Protein AF-A0A9R1AS09-F1 (afdb_monomer_lite)

Organism: Triticum turgidum subsp. durum (NCBI:txid4567)

Secondary structure (DSSP, 8-state):
-HHHHHHHHHHHHHHHHHSTTGGGS-HHHHHHHHHHHHHHHHHHHHHHHHHHT-S---STTS-----------------HHHHHHHHHSSSHHHHHHHHHHH-HHHHHHHHHHTT-----HHHHHHHHHHHHTTS-PPPPPP-----

pLDDT: mean 72.61, std 22.26, range [31.36, 96.31]

Sequence (147 aa):
MQLRRERIAERMRALQELVPNTNKTDRAVMLDEILDYVKFLRLQVKVLSMSRLGGAGAVAQLVSDIPLSVKGEASDGGSKQQIWEKWSTDGTEKQVAKLMDEDIGAAMQFLQSKALCMMPVSLAMAIYDTQHSQDGQPVKPEPNNTA

InterPro domains:
  IPR011598 Myc-type, basic helix-loop-helix (bHLH) domain [PF00010] (3-42)
  IPR011598 Myc-type, basic helix-loop-helix (bHLH) domain [PS50888] (1-41)
  IPR011598 Myc-type, basic helix-loop-helix (bHLH) domain [SM00353] (2-47)
  IPR036638 Helix-loop-helix DNA-binding domain superfamily [G3DSA:4.10.280.10] (2-56)
  IPR036638 Helix-loop-helix DNA-binding domain superfamily [SSF47459] (3-51)
  IPR045239 Transcription factor bHLH95-like, basic helix-loop-helix domain [cd11393] (4-49)
  IPR045843 Transcription factor IND-like [PTHR16223] (3-126)

Foldseek 3Di:
DVVVVVVVVVVLVVLCVVAPPLPPDDPVVSVVSSVVVVVVVVVVVVVVVVVVVPDDDDDPPDDDDDDDDDDDDDDDDDDPPVVVVVVVPPCLVVVLVVCVVVPPVVSQVSCVVVVHDDDDPVVVVVVVVVVVPPDDDDDDDDDDDDD

Structure (mmCIF, N/CA/C/O backbone):
data_AF-A0A9R1AS09-F1
#
_entry.id   AF-A0A9R1AS09-F1
#
loop_
_atom_site.group_PDB
_atom_site.id
_atom_site.type_symbol
_atom_site.label_atom_id
_atom_site.label_alt_id
_atom_site.label_comp_id
_atom_site.label_asym_id
_atom_site.label_entity_id
_atom_site.label_seq_id
_atom_site.pdbx_PDB_ins_code
_atom_site.Cartn_x
_atom_site.Cartn_y
_atom_site.Cartn_z
_atom_site.occupancy
_atom_site.B_iso_or_equiv
_atom_site.auth_seq_id
_atom_site.auth_comp_id
_atom_site.auth_asym_id
_atom_site.auth_atom_id
_atom_site.pdbx_PDB_model_num
ATOM 1 N N . MET A 1 1 ? -11.118 -8.957 36.217 1.00 76.81 1 MET A N 1
ATOM 2 C CA . MET A 1 1 ? -11.763 -9.196 34.898 1.00 76.81 1 MET A CA 1
ATOM 3 C C . MET A 1 1 ? -12.273 -7.900 34.251 1.00 76.81 1 MET A C 1
ATOM 5 O O . MET A 1 1 ? -12.112 -7.764 33.043 1.00 76.81 1 MET A O 1
ATOM 9 N N . GLN A 1 2 ? -12.826 -6.942 35.017 1.00 89.94 2 GLN A N 1
ATOM 10 C CA . GLN A 1 2 ? -13.331 -5.657 34.489 1.00 89.94 2 GLN A CA 1
ATOM 11 C C . GLN A 1 2 ? -12.301 -4.854 33.685 1.00 89.94 2 GLN A C 1
ATOM 13 O O . GLN A 1 2 ? -12.614 -4.447 32.575 1.00 89.94 2 GLN A O 1
ATOM 18 N N . LEU A 1 3 ? -11.053 -4.758 34.153 1.00 93.94 3 LEU A N 1
ATOM 19 C CA . LEU A 1 3 ? -10.011 -3.978 33.468 1.00 93.94 3 LEU A CA 1
ATOM 20 C C . LEU A 1 3 ? -9.762 -4.420 32.010 1.00 93.94 3 LEU A C 1
ATOM 22 O O . LEU A 1 3 ? -9.488 -3.609 31.129 1.00 93.94 3 LEU A O 1
ATOM 26 N N . ARG A 1 4 ? -9.883 -5.726 31.724 1.00 96.31 4 ARG A N 1
ATOM 27 C CA . ARG A 1 4 ? -9.794 -6.241 30.347 1.00 96.31 4 ARG A CA 1
ATOM 28 C C . ARG A 1 4 ? -11.005 -5.827 29.512 1.00 96.31 4 ARG A C 1
ATOM 30 O O . ARG A 1 4 ? -10.834 -5.475 28.352 1.00 96.31 4 ARG A O 1
ATOM 37 N N . ARG A 1 5 ? -12.211 -5.861 30.089 1.00 94.62 5 ARG A N 1
ATOM 38 C CA . ARG A 1 5 ? -13.448 -5.443 29.410 1.00 94.62 5 ARG A CA 1
ATOM 39 C C . ARG A 1 5 ? -13.449 -3.950 29.099 1.00 94.62 5 ARG A C 1
ATOM 41 O O . ARG A 1 5 ? -13.831 -3.590 27.993 1.00 94.62 5 ARG A O 1
ATOM 48 N N . GLU A 1 6 ? -12.987 -3.119 30.026 1.00 95.62 6 GLU A N 1
ATOM 49 C CA . GLU A 1 6 ? -12.871 -1.668 29.835 1.00 95.62 6 GLU A CA 1
ATOM 50 C C . GLU A 1 6 ? -11.920 -1.333 28.687 1.00 95.62 6 GLU A C 1
ATOM 52 O O . GLU A 1 6 ? -12.322 -0.657 27.744 1.00 95.62 6 GLU A O 1
ATOM 57 N N . ARG A 1 7 ? -10.715 -1.920 28.680 1.00 95.56 7 ARG A N 1
ATOM 58 C CA . ARG A 1 7 ? -9.756 -1.748 27.574 1.00 95.56 7 ARG A CA 1
ATOM 59 C C . ARG A 1 7 ? -10.309 -2.189 26.218 1.00 95.56 7 ARG A C 1
ATOM 61 O O . ARG A 1 7 ? -9.970 -1.604 25.195 1.00 95.56 7 ARG A O 1
ATOM 68 N N . ILE A 1 8 ? -11.116 -3.250 26.181 1.00 94.38 8 ILE A N 1
ATOM 69 C CA . ILE A 1 8 ? -11.754 -3.704 24.938 1.00 94.38 8 ILE A CA 1
ATOM 70 C C . ILE A 1 8 ? -12.833 -2.708 24.506 1.00 94.38 8 ILE A C 1
ATOM 72 O O . ILE A 1 8 ? -12.876 -2.339 23.339 1.00 94.38 8 ILE A O 1
ATOM 76 N N . ALA A 1 9 ? -13.680 -2.251 25.428 1.00 92.50 9 ALA A N 1
ATOM 77 C CA . ALA A 1 9 ? -14.748 -1.303 25.125 1.00 92.50 9 ALA A CA 1
ATOM 78 C C . ALA A 1 9 ? -14.207 0.038 24.607 1.00 92.50 9 ALA A C 1
ATOM 80 O O . ALA A 1 9 ? -14.747 0.581 23.646 1.00 92.50 9 ALA A O 1
ATOM 81 N N . GLU A 1 10 ? -13.116 0.530 25.192 1.00 95.50 10 GLU A N 1
ATOM 82 C CA . GLU A 1 10 ? -12.436 1.746 24.745 1.00 95.50 10 GLU A CA 1
ATOM 83 C C . GLU A 1 10 ? -11.928 1.612 23.305 1.00 95.50 10 GLU A C 1
ATOM 85 O O . GLU A 1 10 ? -12.229 2.450 22.457 1.00 95.50 10 GLU A O 1
ATOM 90 N N . ARG A 1 11 ? -11.247 0.503 22.987 1.00 94.31 11 ARG A N 1
ATOM 91 C CA . ARG A 1 11 ? -10.787 0.226 21.617 1.00 94.31 11 ARG A CA 1
ATOM 92 C C . ARG A 1 11 ? -11.939 0.083 20.627 1.00 94.31 11 ARG A C 1
ATOM 94 O O . ARG A 1 11 ? -11.823 0.552 19.503 1.00 94.31 11 ARG A O 1
ATOM 101 N N . MET A 1 12 ? -13.046 -0.533 21.040 1.00 92.81 12 MET A N 1
ATOM 102 C CA . MET A 1 12 ? -14.245 -0.643 20.203 1.00 92.81 12 MET A CA 1
ATOM 103 C C . MET A 1 12 ? -14.852 0.732 19.902 1.00 92.81 12 MET A C 1
ATOM 105 O O . MET A 1 12 ? -15.237 0.975 18.764 1.00 92.81 12 MET A O 1
ATOM 109 N N . ARG A 1 13 ? -14.892 1.646 20.883 1.00 91.06 13 ARG A N 1
ATOM 110 C CA . ARG A 1 13 ? -15.360 3.024 20.663 1.00 91.06 13 ARG A CA 1
ATOM 111 C C . ARG A 1 13 ? -14.427 3.792 19.725 1.00 91.06 13 ARG A C 1
ATOM 113 O O . ARG A 1 13 ? -14.907 4.412 18.786 1.00 91.06 13 ARG A O 1
ATOM 120 N N . ALA A 1 14 ? -13.114 3.693 19.931 1.00 93.25 14 ALA A N 1
ATOM 121 C CA . ALA A 1 14 ? -12.138 4.338 19.053 1.00 93.25 14 ALA A CA 1
ATOM 122 C C . ALA A 1 14 ? -12.277 3.866 17.594 1.00 93.25 14 ALA A C 1
ATOM 124 O O . ALA A 1 14 ? -12.212 4.673 16.673 1.00 93.25 14 ALA A O 1
ATOM 125 N N . LEU A 1 15 ? -12.527 2.571 17.371 1.00 91.69 15 LEU A N 1
ATOM 126 C CA . LEU A 1 15 ? -12.801 2.049 16.030 1.00 91.69 15 LEU A CA 1
ATOM 127 C C . LEU A 1 15 ? -14.079 2.646 15.417 1.00 91.69 15 LEU A C 1
ATOM 129 O O . LEU A 1 15 ? -14.066 2.990 14.239 1.00 91.69 15 LEU A O 1
ATOM 133 N N . GLN A 1 16 ? -15.150 2.809 16.200 1.00 90.56 16 GLN A N 1
ATOM 134 C CA . GLN A 1 16 ? -16.406 3.403 15.719 1.00 90.56 16 GLN A CA 1
ATOM 135 C C . GLN A 1 16 ? -16.276 4.876 15.317 1.00 90.56 16 GLN A C 1
ATOM 137 O O . GLN A 1 16 ? -17.009 5.325 14.443 1.00 90.56 16 GLN A O 1
ATOM 142 N N . GLU A 1 17 ? -15.385 5.634 15.955 1.00 91.38 17 GLU A N 1
ATOM 143 C CA . GLU A 1 17 ? -15.168 7.054 15.637 1.00 91.38 17 GLU A CA 1
ATOM 144 C C . GLU A 1 17 ? -14.357 7.252 14.348 1.00 91.38 17 GLU A C 1
ATOM 146 O O . GLU A 1 17 ? -14.474 8.286 13.692 1.00 91.38 17 GLU A O 1
ATOM 151 N N . LEU A 1 18 ? -13.547 6.262 13.967 1.00 92.44 18 LEU A N 1
ATOM 152 C CA . LEU A 1 18 ? -12.686 6.323 12.784 1.00 92.44 18 LEU A CA 1
ATOM 153 C C . LEU A 1 18 ? -13.385 5.884 11.493 1.00 92.44 18 LEU A C 1
ATOM 155 O O . LEU A 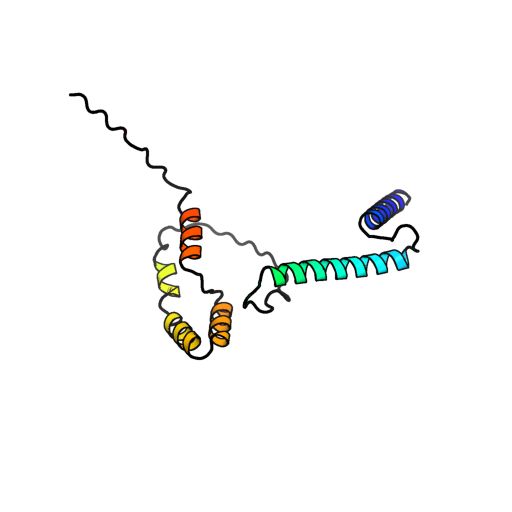1 18 ? -12.881 6.175 10.404 1.00 92.44 18 LEU A O 1
ATOM 159 N N . VAL A 1 19 ? -14.499 5.156 11.598 1.00 89.00 19 VAL A N 1
ATOM 160 C CA . VAL A 1 19 ? -15.173 4.542 10.451 1.00 89.00 19 VAL A CA 1
ATOM 161 C C . VAL A 1 19 ? -16.544 5.184 10.214 1.00 89.00 19 VAL A C 1
ATOM 163 O O . VAL A 1 19 ? -17.317 5.378 11.151 1.00 89.00 19 VAL A O 1
ATOM 166 N N . PRO A 1 20 ? -16.883 5.535 8.961 1.00 88.25 20 PRO A N 1
ATOM 167 C CA . PRO A 1 20 ? -18.205 6.054 8.637 1.00 88.25 20 PRO A CA 1
ATOM 168 C C . PRO A 1 20 ? -19.314 5.042 8.963 1.00 88.25 20 PRO A C 1
ATOM 170 O O . PRO A 1 20 ? -19.183 3.859 8.677 1.00 88.25 20 PRO A O 1
ATOM 173 N N . ASN A 1 21 ? -20.449 5.529 9.471 1.00 82.38 21 ASN A N 1
ATOM 174 C CA . ASN A 1 21 ? -21.709 4.782 9.622 1.00 82.38 21 ASN A CA 1
ATOM 175 C C . ASN A 1 21 ? -21.723 3.575 10.592 1.00 82.38 21 ASN A C 1
ATOM 177 O O . ASN A 1 21 ? -22.743 2.899 10.675 1.00 82.38 21 ASN A O 1
ATOM 181 N N . THR A 1 22 ? -20.692 3.352 11.411 1.00 82.69 22 THR A N 1
ATOM 182 C CA . THR A 1 22 ? -20.608 2.189 12.329 1.00 82.69 22 THR A CA 1
ATOM 183 C C . THR A 1 22 ? -21.327 2.349 13.681 1.00 82.69 22 THR A C 1
ATOM 185 O O . THR A 1 22 ? -21.204 1.508 14.571 1.00 82.69 22 THR A O 1
ATOM 188 N N . ASN A 1 23 ? -22.057 3.448 13.902 1.00 77.38 23 ASN A N 1
ATOM 189 C CA . ASN A 1 23 ? -22.613 3.798 15.221 1.00 77.38 23 ASN A CA 1
ATOM 190 C C . ASN A 1 23 ? -23.877 3.013 15.625 1.00 77.38 23 ASN A C 1
ATOM 192 O O . ASN A 1 23 ? -24.313 3.118 16.772 1.00 77.38 23 ASN A O 1
ATOM 196 N N . LYS A 1 24 ? -24.478 2.250 14.705 1.00 77.81 24 LYS A N 1
ATOM 197 C CA . LYS A 1 24 ? -25.746 1.522 14.912 1.00 77.81 24 LYS A CA 1
ATOM 198 C C . LYS A 1 24 ? -25.662 0.030 14.570 1.00 77.81 24 LYS A C 1
ATOM 200 O O . LYS A 1 24 ? -26.685 -0.649 14.608 1.00 77.81 24 LYS A O 1
ATOM 205 N N . THR A 1 25 ? -24.479 -0.477 14.238 1.00 80.94 25 THR A N 1
ATOM 206 C CA . THR A 1 25 ? -24.282 -1.847 13.752 1.00 80.94 25 THR A CA 1
ATOM 207 C C . THR A 1 25 ? -23.891 -2.814 14.874 1.00 80.94 25 THR A C 1
ATOM 209 O O . THR A 1 25 ? -23.252 -2.428 15.857 1.00 80.94 25 THR A O 1
ATOM 212 N N . ASP A 1 26 ? -24.291 -4.087 14.745 1.00 91.44 26 ASP A N 1
ATOM 213 C CA . ASP A 1 26 ? -23.835 -5.159 15.641 1.00 91.44 26 ASP A CA 1
ATOM 214 C C . ASP A 1 26 ? -22.302 -5.282 15.609 1.00 91.44 26 ASP A C 1
ATOM 216 O O . ASP A 1 26 ? -21.669 -4.972 14.604 1.00 91.44 26 ASP A O 1
ATOM 220 N N . ARG A 1 27 ? -21.688 -5.759 16.699 1.00 88.75 27 ARG A N 1
ATOM 221 C CA . ARG A 1 27 ? -20.222 -5.813 16.822 1.00 88.75 27 ARG A CA 1
ATOM 222 C C . ARG A 1 27 ? -19.547 -6.670 15.756 1.00 88.75 27 ARG A C 1
ATOM 224 O O . ARG A 1 27 ? -18.431 -6.328 15.380 1.00 88.75 27 ARG A O 1
ATOM 231 N N . ALA A 1 28 ? -20.165 -7.765 15.314 1.00 91.56 28 ALA A N 1
ATOM 232 C CA . ALA A 1 28 ? -19.585 -8.591 14.258 1.00 91.56 28 ALA A CA 1
ATOM 233 C C . ALA A 1 28 ? -19.618 -7.839 12.922 1.00 91.56 28 ALA A C 1
ATOM 235 O O . ALA A 1 28 ? -18.579 -7.641 12.300 1.00 91.56 28 ALA A O 1
ATOM 236 N N . VAL A 1 29 ? -20.790 -7.306 12.573 1.00 90.56 29 VAL A N 1
ATOM 237 C CA . VAL A 1 29 ? -20.998 -6.527 11.344 1.00 90.56 29 VAL A CA 1
ATOM 238 C C . VAL A 1 29 ? -20.108 -5.282 11.315 1.00 90.56 29 VAL A C 1
ATOM 240 O O . VAL A 1 29 ? -19.508 -4.977 10.296 1.00 90.56 29 VAL A O 1
ATOM 243 N N . MET A 1 30 ? -19.940 -4.603 12.450 1.00 92.44 30 MET A N 1
ATOM 244 C CA . MET A 1 30 ? -19.059 -3.444 12.587 1.00 92.44 30 MET A CA 1
ATOM 245 C C . MET A 1 30 ? -17.607 -3.778 12.220 1.00 92.44 30 MET A C 1
ATOM 247 O O . MET A 1 30 ? -16.928 -2.975 11.588 1.00 92.44 30 MET A O 1
ATOM 251 N N .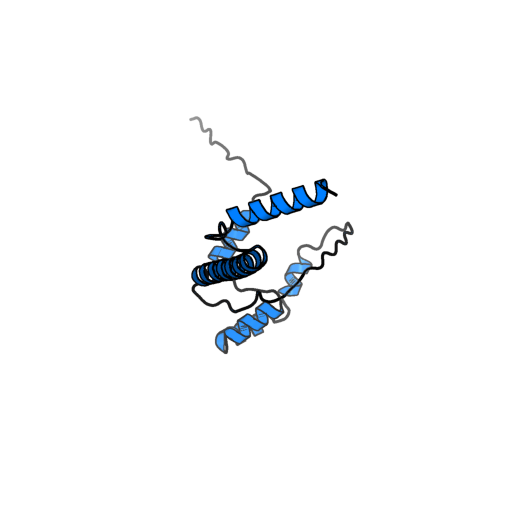 LEU A 1 31 ? -17.109 -4.953 12.620 1.00 94.12 31 LEU A N 1
ATOM 252 C CA . LEU A 1 31 ? -15.749 -5.380 12.285 1.00 94.12 31 LEU A CA 1
ATOM 253 C C . LEU A 1 31 ? -15.608 -5.713 10.794 1.00 94.12 31 LEU A C 1
ATOM 255 O O . LEU A 1 31 ? -14.566 -5.404 10.212 1.00 94.12 31 LEU A O 1
ATOM 259 N N . ASP A 1 32 ? -16.650 -6.267 10.175 1.00 93.31 32 ASP A N 1
ATOM 260 C CA . ASP A 1 32 ? -16.692 -6.490 8.726 1.00 93.31 32 ASP A CA 1
ATOM 261 C C . ASP A 1 32 ? -16.715 -5.155 7.956 1.00 93.31 32 ASP A C 1
ATOM 263 O O . ASP A 1 32 ? -15.926 -4.956 7.030 1.00 93.31 32 ASP A O 1
ATOM 267 N N . GLU A 1 33 ? -17.519 -4.184 8.402 1.00 92.88 33 GLU A N 1
ATOM 268 C CA . GLU A 1 33 ? -17.558 -2.823 7.842 1.00 92.88 33 GLU A CA 1
ATOM 269 C C . GLU A 1 33 ? -16.198 -2.112 7.971 1.00 92.88 33 GLU A C 1
ATOM 271 O O . GLU A 1 33 ? -15.741 -1.451 7.034 1.00 92.88 33 GLU A O 1
ATOM 276 N N . ILE A 1 34 ? -15.501 -2.286 9.101 1.00 93.88 34 ILE A N 1
ATOM 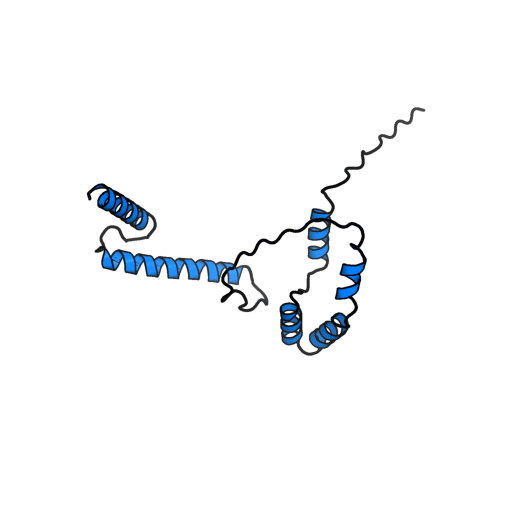277 C CA . ILE A 1 34 ? -14.138 -1.766 9.300 1.00 93.88 34 ILE A CA 1
ATOM 278 C C . ILE A 1 34 ? -13.164 -2.394 8.299 1.00 93.88 34 ILE A C 1
ATOM 280 O O . ILE A 1 34 ? -12.335 -1.684 7.719 1.00 93.88 34 ILE A O 1
ATOM 284 N N . LEU A 1 35 ? -13.241 -3.710 8.083 1.00 94.81 35 LEU A N 1
ATOM 285 C CA . LEU A 1 35 ? -12.387 -4.398 7.117 1.00 94.81 35 LEU A CA 1
ATOM 286 C C . LEU A 1 35 ? -12.583 -3.822 5.709 1.00 94.81 35 LEU A C 1
ATOM 288 O O . LEU A 1 35 ? -11.600 -3.557 5.006 1.00 94.81 35 LEU A O 1
ATOM 292 N N . ASP A 1 36 ? -13.829 -3.594 5.309 1.00 94.50 36 ASP A N 1
ATOM 293 C CA . ASP A 1 36 ? -14.147 -3.026 4.002 1.00 94.50 36 ASP A CA 1
ATOM 294 C C . ASP A 1 36 ? -13.716 -1.561 3.881 1.00 94.50 36 ASP A C 1
ATOM 296 O O . ASP A 1 36 ? -13.146 -1.176 2.854 1.00 94.50 36 ASP A O 1
ATOM 300 N N . TYR A 1 37 ? -13.844 -0.765 4.945 1.00 95.56 37 TYR A N 1
ATOM 301 C CA . TYR A 1 37 ? -13.320 0.600 4.963 1.00 95.56 37 TYR A CA 1
ATOM 302 C C . TYR A 1 37 ? -11.789 0.639 4.833 1.00 95.56 37 TYR A C 1
ATOM 304 O O . TYR A 1 37 ? -11.252 1.442 4.067 1.00 95.56 37 TYR A O 1
ATOM 312 N N . VAL A 1 38 ? -11.058 -0.275 5.484 1.00 96.06 38 VAL A N 1
ATOM 313 C CA . VAL A 1 38 ? -9.595 -0.387 5.322 1.00 96.06 38 VAL A CA 1
ATOM 314 C C . VAL A 1 38 ? -9.220 -0.772 3.888 1.00 96.06 38 VAL A C 1
ATOM 316 O O . VAL A 1 38 ? -8.279 -0.198 3.330 1.00 96.06 38 VAL A O 1
ATOM 319 N N . LYS A 1 39 ? -9.942 -1.709 3.256 1.00 95.31 39 LYS A N 1
ATOM 320 C CA . LYS A 1 39 ? -9.730 -2.046 1.834 1.00 95.31 39 LYS A CA 1
ATOM 321 C C . LYS A 1 39 ? -9.973 -0.830 0.939 1.00 95.31 39 LYS A C 1
ATOM 323 O O . LYS A 1 39 ? -9.168 -0.559 0.048 1.00 95.31 39 LYS A O 1
ATOM 328 N N . PHE A 1 40 ? -11.039 -0.081 1.204 1.00 96.00 40 PHE A N 1
ATOM 329 C CA . PHE A 1 40 ? -11.370 1.140 0.479 1.00 96.00 40 PHE A CA 1
ATOM 330 C C . PHE A 1 40 ? -10.285 2.218 0.626 1.00 96.00 40 PHE A C 1
ATOM 332 O O . PHE A 1 40 ? -9.825 2.761 -0.378 1.00 96.00 40 PHE A O 1
ATOM 339 N N . LEU A 1 41 ? -9.802 2.484 1.844 1.00 95.94 41 LEU A N 1
ATOM 340 C CA . LEU A 1 41 ? -8.704 3.428 2.082 1.00 95.94 41 LEU A CA 1
ATOM 341 C C . LEU A 1 41 ? -7.419 3.007 1.356 1.00 95.94 41 LEU A C 1
ATOM 343 O O . LEU A 1 41 ? -6.771 3.834 0.712 1.00 95.94 41 LEU A O 1
ATOM 347 N N . ARG A 1 42 ? -7.069 1.715 1.395 1.00 92.81 42 ARG A N 1
ATOM 348 C CA . ARG A 1 42 ? -5.921 1.176 0.644 1.00 92.81 42 ARG A CA 1
ATOM 349 C C . ARG A 1 42 ? -6.074 1.405 -0.858 1.00 92.81 42 ARG A C 1
ATOM 351 O O . ARG A 1 42 ? -5.108 1.794 -1.514 1.00 92.81 42 ARG A O 1
ATOM 358 N N . LEU A 1 43 ? -7.274 1.197 -1.400 1.00 93.94 43 LEU A N 1
ATOM 359 C CA . LEU A 1 43 ? -7.558 1.454 -2.810 1.00 93.94 43 LEU A CA 1
ATOM 360 C C . LEU A 1 43 ? -7.408 2.941 -3.153 1.00 93.94 43 LEU A C 1
ATOM 362 O O . LEU A 1 43 ? -6.769 3.257 -4.152 1.00 93.94 43 LEU A O 1
ATOM 366 N N . GLN A 1 44 ? -7.920 3.849 -2.318 1.00 94.56 44 GLN A N 1
ATOM 367 C CA . GLN A 1 44 ? -7.752 5.291 -2.527 1.00 94.56 44 GLN A CA 1
ATOM 368 C C . GLN A 1 44 ? -6.275 5.701 -2.555 1.00 94.56 44 GLN A C 1
ATOM 370 O O . GLN A 1 44 ? -5.850 6.398 -3.475 1.00 94.56 44 GLN A O 1
ATOM 375 N N . VAL A 1 45 ? -5.467 5.226 -1.600 1.00 90.31 45 VAL A N 1
ATOM 376 C CA . VAL A 1 45 ? -4.019 5.496 -1.577 1.00 90.31 45 VAL A CA 1
ATOM 377 C C . VAL A 1 45 ? -3.340 4.942 -2.826 1.00 90.31 45 VAL A C 1
ATOM 379 O O . VAL A 1 45 ? -2.499 5.626 -3.411 1.00 90.31 45 VAL A O 1
ATOM 382 N N . LYS A 1 46 ? -3.727 3.742 -3.275 1.00 88.00 46 LYS A N 1
ATOM 383 C CA . LYS A 1 46 ? -3.209 3.141 -4.508 1.00 88.00 46 LYS A CA 1
ATOM 384 C C . LYS A 1 46 ? -3.541 4.004 -5.722 1.00 88.00 46 LYS A C 1
ATOM 386 O O . LYS A 1 46 ? -2.635 4.331 -6.478 1.00 88.00 46 LYS A O 1
ATOM 391 N N . VAL A 1 47 ? -4.798 4.416 -5.884 1.00 85.50 47 VAL A N 1
ATOM 392 C CA . VAL A 1 47 ? -5.225 5.278 -6.996 1.00 85.50 47 VAL A CA 1
ATOM 393 C C . VAL A 1 47 ? -4.472 6.606 -6.969 1.00 85.50 47 VAL A C 1
ATOM 395 O O . VAL A 1 47 ? -3.867 6.964 -7.970 1.00 85.50 47 VAL A O 1
ATOM 398 N N . LEU A 1 48 ? -4.410 7.295 -5.827 1.00 85.31 48 LEU A N 1
ATOM 399 C CA . LEU A 1 48 ? -3.690 8.570 -5.703 1.00 85.31 48 LEU A CA 1
ATOM 400 C C . LEU A 1 48 ? -2.186 8.430 -5.975 1.00 85.31 48 LEU A C 1
ATOM 402 O O . LEU A 1 48 ? -1.573 9.319 -6.569 1.00 85.31 48 LEU A O 1
ATOM 406 N N . SER A 1 49 ? -1.590 7.311 -5.564 1.00 81.25 49 SER A N 1
ATOM 407 C CA . SER A 1 49 ? -0.184 7.002 -5.844 1.00 81.25 49 SER A CA 1
ATOM 408 C C . SER A 1 49 ? 0.044 6.692 -7.324 1.00 81.25 49 SER A C 1
ATOM 410 O O . SER A 1 49 ? 1.044 7.125 -7.884 1.00 81.25 49 SER A O 1
ATOM 412 N N . MET A 1 50 ? -0.902 6.015 -7.980 1.00 71.81 50 MET A N 1
ATOM 413 C CA . MET A 1 50 ? -0.863 5.748 -9.420 1.00 71.81 50 MET A CA 1
ATOM 414 C C . MET A 1 50 ? -1.126 7.011 -10.254 1.00 71.81 50 MET A C 1
ATOM 416 O O . MET A 1 50 ? -0.504 7.184 -11.293 1.00 71.81 50 MET A O 1
ATOM 420 N N . SER A 1 51 ? -1.992 7.923 -9.799 1.00 61.88 51 SER A N 1
ATOM 421 C CA . SER A 1 51 ? -2.277 9.191 -10.486 1.00 61.88 51 SER A CA 1
ATOM 422 C C . SER A 1 51 ? -1.130 10.199 -10.383 1.00 61.88 51 SER A C 1
ATOM 424 O O . SER A 1 51 ? -0.898 10.938 -11.334 1.00 61.88 51 SER A O 1
ATOM 426 N N . ARG A 1 52 ? -0.378 10.227 -9.269 1.00 56.53 52 ARG A N 1
ATOM 427 C CA . ARG A 1 52 ? 0.890 10.984 -9.195 1.00 56.53 52 ARG A CA 1
ATOM 428 C C . ARG A 1 52 ? 2.007 10.350 -10.023 1.00 56.53 52 ARG A C 1
ATOM 430 O O . ARG A 1 52 ? 2.927 11.053 -10.422 1.00 56.53 52 ARG A O 1
ATOM 437 N N . LEU A 1 53 ? 1.907 9.052 -10.297 1.00 50.66 53 LEU A N 1
ATOM 438 C CA . LEU A 1 53 ? 2.809 8.304 -11.167 1.00 50.66 53 LEU A CA 1
ATOM 439 C C . LEU A 1 53 ? 2.231 8.181 -12.586 1.00 50.66 53 LEU A C 1
ATOM 441 O O . LEU A 1 53 ? 2.219 7.108 -13.192 1.00 50.66 53 LEU A O 1
ATOM 445 N N . GLY A 1 54 ? 1.729 9.299 -13.114 1.00 49.84 54 GLY A N 1
ATOM 446 C CA . GLY A 1 54 ? 1.403 9.431 -14.527 1.00 49.84 54 GLY A CA 1
ATOM 447 C C . GLY A 1 54 ? 2.663 9.276 -15.378 1.00 49.84 54 GLY A C 1
ATOM 448 O O . GLY A 1 54 ? 3.335 10.260 -15.666 1.00 49.84 54 GLY A O 1
ATOM 449 N N . GLY A 1 55 ? 2.956 8.034 -15.770 1.00 51.94 55 GLY A N 1
ATOM 450 C CA . GLY A 1 55 ? 3.944 7.676 -16.788 1.00 51.94 55 GLY A CA 1
ATOM 451 C C . GLY A 1 55 ? 4.974 6.640 -16.328 1.00 51.94 55 GLY A C 1
ATOM 452 O O . GLY A 1 55 ? 5.956 6.991 -15.694 1.00 51.94 55 GLY A O 1
ATOM 453 N N . ALA A 1 56 ? 4.766 5.378 -16.727 1.00 47.81 56 ALA A N 1
ATOM 454 C CA . ALA A 1 56 ? 5.770 4.305 -16.808 1.00 47.81 56 ALA A CA 1
ATOM 455 C C . ALA A 1 56 ? 6.484 3.886 -15.499 1.00 47.81 56 ALA A C 1
ATOM 457 O O . ALA A 1 56 ? 7.639 4.218 -15.261 1.00 47.81 56 ALA A O 1
ATOM 458 N N . GLY A 1 57 ? 5.833 3.060 -14.670 1.00 46.41 57 GLY A N 1
ATOM 459 C CA . GLY A 1 57 ? 6.476 2.535 -13.456 1.00 46.41 57 GLY A CA 1
ATOM 460 C C . GLY A 1 57 ? 5.725 1.410 -12.746 1.00 46.41 57 GLY A C 1
ATOM 461 O O . GLY A 1 57 ? 5.431 1.506 -11.563 1.00 46.41 57 GLY A O 1
ATOM 462 N N . ALA A 1 58 ? 5.355 0.383 -13.505 1.00 43.34 58 ALA A N 1
ATOM 463 C CA . ALA A 1 58 ? 5.123 -1.005 -13.101 1.00 43.34 58 ALA A CA 1
ATOM 464 C C . ALA A 1 58 ? 5.268 -1.385 -11.597 1.00 43.34 58 ALA A C 1
ATOM 466 O O . ALA A 1 58 ? 6.357 -1.350 -11.041 1.00 43.34 58 ALA A O 1
ATOM 467 N N . VAL A 1 59 ? 4.169 -1.865 -10.992 1.00 44.25 59 VAL A N 1
ATOM 468 C CA . VAL A 1 59 ? 4.018 -3.134 -10.222 1.00 44.25 59 VAL A CA 1
ATOM 469 C C . VAL A 1 59 ? 5.074 -3.625 -9.192 1.00 44.25 59 VAL A C 1
ATOM 471 O O . VAL A 1 59 ? 4.891 -4.711 -8.652 1.00 44.25 59 VAL A O 1
ATOM 474 N N . ALA A 1 60 ? 6.103 -2.869 -8.803 1.00 46.75 60 ALA A N 1
ATOM 475 C CA . ALA A 1 60 ? 7.193 -3.386 -7.954 1.00 46.75 60 ALA A CA 1
ATOM 476 C C . ALA A 1 60 ? 6.918 -3.447 -6.431 1.00 46.75 60 ALA A C 1
ATOM 478 O O . ALA A 1 60 ? 7.734 -3.984 -5.692 1.00 46.75 60 ALA A O 1
ATOM 479 N N . GLN A 1 61 ? 5.798 -2.924 -5.919 1.00 43.28 61 GLN A N 1
ATOM 480 C CA . GLN A 1 61 ? 5.524 -2.886 -4.465 1.00 43.28 61 GLN A CA 1
ATOM 481 C C . GLN A 1 61 ? 4.556 -3.968 -3.972 1.00 43.28 61 GLN A C 1
ATOM 483 O O . GLN A 1 61 ? 3.797 -3.772 -3.022 1.00 43.28 61 GLN A O 1
ATOM 488 N N . LEU A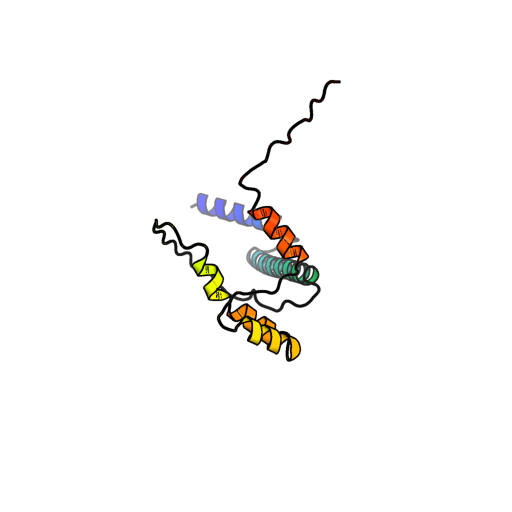 1 62 ? 4.553 -5.124 -4.622 1.00 48.38 62 LEU A N 1
ATOM 489 C CA . LEU A 1 62 ? 3.895 -6.307 -4.090 1.00 48.38 62 LEU A CA 1
ATOM 490 C C . LEU A 1 62 ? 5.007 -7.178 -3.500 1.00 48.38 62 LEU A C 1
ATOM 492 O O . LEU A 1 62 ? 5.789 -7.734 -4.257 1.00 48.38 62 LEU A O 1
ATOM 496 N N . VAL A 1 63 ? 5.053 -7.303 -2.171 1.00 48.09 63 VAL A N 1
ATOM 497 C CA . VAL A 1 63 ? 5.876 -8.285 -1.435 1.00 48.09 63 VAL A CA 1
ATOM 498 C C . VAL A 1 63 ? 7.380 -7.991 -1.404 1.00 48.09 63 VAL A C 1
ATOM 500 O O . VAL A 1 63 ? 8.142 -8.400 -2.270 1.00 48.09 63 VAL A O 1
ATOM 503 N N . SER A 1 64 ? 7.837 -7.372 -0.319 1.00 39.25 64 SER A N 1
ATOM 504 C CA . SER A 1 64 ? 9.093 -7.762 0.334 1.00 39.25 64 SER A CA 1
ATOM 505 C C . SER A 1 64 ? 9.008 -7.343 1.794 1.00 39.25 64 SER A C 1
ATOM 507 O O . SER A 1 64 ? 9.235 -6.191 2.159 1.00 39.25 64 SER A O 1
ATOM 509 N N . ASP A 1 65 ? 8.574 -8.304 2.601 1.00 41.91 65 ASP A N 1
ATOM 510 C CA . ASP A 1 65 ? 8.602 -8.279 4.052 1.00 41.91 65 ASP A CA 1
ATOM 511 C C . ASP A 1 65 ? 10.034 -8.119 4.596 1.00 41.91 65 ASP A C 1
ATOM 513 O O . ASP A 1 65 ? 11.024 -8.545 4.004 1.00 41.91 65 ASP A O 1
ATOM 517 N N . ILE A 1 66 ? 10.103 -7.500 5.769 1.00 47.62 66 ILE A N 1
ATOM 518 C CA . ILE A 1 66 ? 11.277 -7.267 6.618 1.00 47.62 66 ILE A CA 1
ATOM 519 C C . ILE A 1 66 ? 11.985 -8.602 6.958 1.00 47.62 66 ILE A C 1
ATOM 521 O O . ILE A 1 66 ? 11.312 -9.567 7.325 1.00 47.62 66 ILE A O 1
ATOM 525 N N . PRO A 1 67 ? 13.336 -8.650 6.941 1.00 41.44 67 PRO A N 1
ATOM 526 C CA . PRO A 1 67 ? 14.042 -8.669 8.223 1.00 41.44 67 PRO A CA 1
ATOM 527 C C . PRO A 1 67 ? 15.202 -7.670 8.324 1.00 41.44 67 PRO A C 1
ATOM 529 O O . PRO A 1 67 ? 16.139 -7.639 7.531 1.00 41.44 67 PRO A O 1
ATOM 532 N N . LEU A 1 68 ? 15.132 -6.906 9.412 1.00 47.06 68 LEU A N 1
ATOM 533 C CA . LEU A 1 68 ? 16.207 -6.190 10.082 1.00 47.06 68 LEU A CA 1
ATOM 534 C C . LEU A 1 68 ? 17.388 -7.141 10.362 1.00 47.06 68 LEU A C 1
ATOM 536 O O . LEU A 1 68 ? 17.208 -8.146 11.047 1.00 47.06 68 LEU A O 1
ATOM 540 N N . SER A 1 69 ? 18.600 -6.797 9.923 1.00 33.44 69 SER A N 1
ATOM 541 C CA . SER A 1 69 ? 19.828 -7.371 10.486 1.00 33.44 69 SER A CA 1
ATOM 542 C C . SER A 1 69 ? 20.928 -6.318 10.549 1.00 33.44 69 SER A C 1
ATOM 544 O O . SER A 1 69 ? 21.592 -6.008 9.565 1.00 33.44 69 SER A O 1
ATOM 546 N N . VAL A 1 70 ? 21.107 -5.770 11.749 1.00 43.81 70 VAL A N 1
ATOM 547 C CA . VAL A 1 70 ? 22.295 -5.020 12.158 1.00 43.81 70 VAL A CA 1
ATOM 548 C C . VAL A 1 70 ? 23.499 -5.963 12.163 1.00 43.81 70 VAL A C 1
ATOM 550 O O . VAL A 1 70 ? 23.470 -6.997 12.827 1.00 43.81 70 VAL A O 1
ATOM 553 N N . LYS A 1 71 ? 24.587 -5.560 11.507 1.00 31.36 71 LYS A N 1
ATOM 554 C CA . LYS A 1 71 ? 25.944 -5.951 11.898 1.00 31.36 71 LYS A CA 1
ATOM 555 C C . LYS A 1 71 ? 26.894 -4.808 11.559 1.00 31.36 71 LYS A C 1
ATOM 557 O O . LYS A 1 71 ? 27.160 -4.532 10.396 1.00 31.36 71 LYS A O 1
ATOM 562 N N . GLY A 1 72 ? 27.309 -4.093 12.598 1.00 41.59 72 GLY A N 1
ATOM 563 C CA . GLY A 1 72 ? 28.388 -3.125 12.506 1.00 41.59 72 GLY A CA 1
ATOM 564 C C . GLY A 1 72 ? 29.727 -3.827 12.653 1.00 41.59 72 GLY A C 1
ATOM 565 O O . GLY A 1 72 ? 29.849 -4.750 13.451 1.00 41.59 72 GLY A O 1
ATOM 566 N N . GLU A 1 73 ? 30.728 -3.339 11.937 1.00 31.89 73 GLU A N 1
ATOM 567 C CA . GLU A 1 73 ? 32.120 -3.453 12.346 1.00 31.89 73 GLU A CA 1
ATOM 568 C C . GLU A 1 73 ? 32.919 -2.311 11.712 1.00 31.89 73 GLU A C 1
ATOM 570 O O . GLU A 1 73 ? 32.627 -1.838 10.614 1.00 31.89 73 GLU A O 1
ATOM 575 N N . ALA A 1 74 ? 33.828 -1.780 12.520 1.00 41.97 74 ALA A N 1
ATOM 576 C CA . ALA A 1 74 ? 34.515 -0.518 12.343 1.00 41.97 74 ALA A CA 1
ATOM 577 C C . ALA A 1 74 ? 35.755 -0.631 11.444 1.00 41.97 74 ALA A C 1
ATOM 579 O O . ALA A 1 74 ? 36.365 -1.689 11.363 1.00 41.97 74 ALA A O 1
ATOM 580 N N . SER A 1 75 ? 36.176 0.536 10.941 1.00 44.25 75 SER A N 1
ATOM 581 C CA . SER A 1 75 ? 37.554 0.897 10.574 1.00 44.25 75 SER A CA 1
ATOM 582 C C . SER A 1 75 ? 38.184 0.175 9.378 1.00 44.25 75 SER A C 1
ATOM 584 O O . SER A 1 75 ? 38.589 -0.970 9.495 1.00 44.25 75 SER A O 1
ATOM 586 N N . ASP A 1 76 ? 38.404 0.897 8.275 1.00 35.88 76 ASP A N 1
ATOM 587 C CA . ASP A 1 76 ? 39.766 1.253 7.839 1.00 35.88 76 ASP A CA 1
ATOM 588 C C . ASP A 1 76 ? 39.725 2.280 6.690 1.00 35.88 76 ASP A C 1
ATOM 590 O O . ASP A 1 76 ? 38.801 2.306 5.870 1.00 35.88 76 ASP A O 1
ATOM 594 N N . GLY A 1 77 ? 40.690 3.194 6.692 1.00 48.00 77 GLY A N 1
ATOM 595 C CA . GLY A 1 77 ? 40.774 4.329 5.783 1.00 48.00 77 GLY A CA 1
ATOM 596 C C . GLY A 1 77 ? 41.255 3.954 4.379 1.00 48.00 77 GLY A C 1
ATOM 597 O O . GLY A 1 77 ? 42.095 3.086 4.196 1.00 48.00 77 GLY A O 1
ATOM 598 N N . GLY A 1 78 ? 40.766 4.689 3.374 1.00 48.69 78 GLY A N 1
ATOM 599 C CA . GLY A 1 78 ? 41.414 4.766 2.059 1.00 48.69 78 GLY A CA 1
ATOM 600 C C . GLY A 1 78 ? 40.922 3.778 0.998 1.00 48.69 78 GLY A C 1
ATOM 601 O O . GLY A 1 78 ? 41.678 2.929 0.549 1.00 48.69 78 GLY A O 1
ATOM 602 N N . SER A 1 79 ? 39.672 3.900 0.528 1.00 49.59 79 SER A N 1
ATOM 603 C CA . SER A 1 79 ? 39.198 3.196 -0.690 1.00 49.59 79 SER A CA 1
ATOM 604 C C . SER A 1 79 ? 37.967 3.825 -1.367 1.00 49.59 79 SER A C 1
ATOM 606 O O . SER A 1 79 ? 37.258 3.157 -2.118 1.00 49.59 79 SER A O 1
ATOM 608 N N . LYS A 1 80 ? 37.682 5.119 -1.155 1.00 49.12 80 LYS A N 1
ATOM 609 C CA . LYS A 1 80 ? 36.470 5.743 -1.731 1.00 49.12 80 LYS A CA 1
ATOM 610 C C . LYS A 1 80 ? 36.468 5.811 -3.267 1.00 49.12 80 LYS A C 1
ATOM 612 O O . LYS A 1 80 ? 35.396 5.829 -3.856 1.00 49.12 80 LYS A O 1
ATOM 617 N N . GLN A 1 81 ? 37.631 5.769 -3.918 1.00 46.47 81 GLN A N 1
ATOM 618 C CA . GLN A 1 81 ? 37.730 5.864 -5.381 1.00 46.47 81 GLN A CA 1
ATOM 619 C C . GLN A 1 81 ? 37.635 4.495 -6.086 1.00 46.47 81 GLN A C 1
ATOM 621 O O . GLN A 1 81 ? 37.058 4.385 -7.159 1.00 46.47 81 GLN A O 1
ATOM 626 N N . GLN A 1 82 ? 38.101 3.417 -5.446 1.00 46.09 82 GLN A N 1
ATOM 627 C CA . GLN A 1 82 ? 38.155 2.064 -6.032 1.00 46.09 82 GLN A CA 1
ATOM 628 C C . GLN A 1 82 ? 36.775 1.386 -6.152 1.00 46.09 82 GLN A C 1
ATOM 630 O O . GLN A 1 82 ? 36.557 0.535 -7.013 1.00 46.09 82 GLN A O 1
ATOM 635 N N . ILE A 1 83 ? 35.815 1.746 -5.293 1.00 46.97 83 ILE A N 1
ATOM 636 C CA . ILE A 1 83 ? 34.481 1.121 -5.280 1.00 46.97 83 ILE A CA 1
ATOM 637 C C . ILE A 1 83 ? 33.605 1.667 -6.421 1.00 46.97 83 ILE A C 1
ATOM 639 O O . ILE A 1 83 ? 32.861 0.899 -7.034 1.00 46.97 83 ILE A O 1
ATOM 643 N N . TRP A 1 84 ? 33.744 2.956 -6.753 1.00 46.72 84 TRP A N 1
ATOM 644 C CA . TRP A 1 84 ? 32.967 3.622 -7.805 1.00 46.72 84 TRP A CA 1
ATOM 645 C C . TRP A 1 84 ? 33.495 3.353 -9.230 1.00 46.72 84 TRP A C 1
ATOM 647 O O . TRP A 1 84 ? 32.759 3.450 -10.200 1.00 46.72 84 TRP A O 1
ATOM 657 N N . GLU A 1 85 ? 34.741 2.924 -9.392 1.00 49.09 85 GLU A N 1
ATOM 658 C CA . GLU A 1 85 ? 35.251 2.488 -10.705 1.00 49.09 85 GLU A CA 1
ATOM 659 C C . GLU A 1 85 ? 34.777 1.053 -11.033 1.00 49.09 85 GLU A C 1
ATOM 661 O O . GLU A 1 85 ? 34.543 0.692 -12.190 1.00 49.09 85 GLU A O 1
ATOM 666 N N . LYS A 1 86 ? 34.550 0.217 -10.004 1.00 48.25 86 LYS A N 1
ATOM 667 C CA . LYS A 1 86 ? 34.252 -1.216 -10.186 1.00 48.25 86 LYS A CA 1
ATOM 668 C C . LYS A 1 86 ? 32.843 -1.504 -10.719 1.00 48.25 86 LYS A C 1
ATOM 670 O O . LYS A 1 86 ? 32.658 -2.475 -11.442 1.00 48.25 86 LYS A O 1
ATOM 675 N N . TRP A 1 87 ? 31.857 -0.670 -10.391 1.00 49.38 87 TRP A N 1
ATOM 676 C CA . TRP A 1 87 ? 30.489 -0.787 -10.927 1.00 49.38 87 TRP A CA 1
ATOM 677 C C . TRP A 1 87 ? 30.330 -0.121 -12.305 1.00 49.38 87 TRP A C 1
ATOM 679 O O . TRP A 1 87 ? 29.417 -0.475 -13.047 1.00 49.38 87 TRP A O 1
ATOM 689 N N . SER A 1 88 ? 31.244 0.785 -12.674 1.00 56.06 88 SER A N 1
ATOM 690 C CA . SER A 1 88 ? 31.185 1.530 -13.936 1.00 56.06 88 SER A CA 1
ATOM 691 C C . SER A 1 88 ? 31.774 0.768 -15.135 1.00 56.06 88 SER A C 1
ATOM 693 O O . SER A 1 88 ? 31.499 1.128 -16.274 1.00 56.06 88 SER A O 1
ATOM 695 N N . THR A 1 89 ? 32.553 -0.299 -14.910 1.00 54.12 89 THR A N 1
ATOM 696 C CA . THR A 1 89 ? 33.440 -0.873 -15.949 1.00 54.12 89 THR A CA 1
ATOM 697 C C . THR A 1 89 ? 33.063 -2.296 -16.406 1.00 54.12 89 THR A C 1
ATOM 699 O O . THR A 1 89 ? 33.714 -2.867 -17.273 1.00 54.12 89 THR A O 1
ATOM 702 N N . ASP A 1 90 ? 31.966 -2.872 -15.904 1.00 65.88 90 ASP A N 1
ATOM 703 C CA . ASP A 1 90 ? 31.517 -4.249 -16.219 1.00 65.88 90 ASP A CA 1
ATOM 704 C C . ASP A 1 90 ? 30.790 -4.387 -17.584 1.00 65.88 90 ASP A C 1
ATOM 706 O O . ASP A 1 90 ? 30.091 -5.358 -17.846 1.00 65.88 90 ASP A O 1
ATOM 710 N N . GLY A 1 91 ? 30.849 -3.386 -18.471 1.00 77.31 91 GLY A N 1
ATOM 711 C CA . GLY A 1 91 ? 30.104 -3.409 -19.746 1.00 77.31 91 GLY A CA 1
ATOM 712 C C . GLY A 1 91 ? 28.575 -3.293 -19.600 1.00 77.31 91 GLY A C 1
ATOM 713 O O . GLY A 1 91 ? 27.856 -3.302 -20.600 1.00 77.31 91 GLY A O 1
ATOM 714 N N . THR A 1 92 ? 28.085 -3.110 -18.370 1.00 85.69 92 THR A N 1
ATOM 715 C CA . THR A 1 92 ? 26.669 -2.885 -18.040 1.00 85.69 92 THR A CA 1
ATOM 716 C C . THR A 1 92 ? 26.111 -1.672 -18.789 1.00 85.69 92 THR A C 1
ATOM 718 O O . THR A 1 92 ? 25.005 -1.750 -19.308 1.00 85.69 92 THR A O 1
ATOM 721 N N . GLU A 1 93 ? 26.893 -0.598 -18.937 1.00 86.38 93 GLU A N 1
ATOM 722 C CA . GLU A 1 93 ? 26.517 0.580 -19.731 1.00 86.38 93 GLU A CA 1
ATOM 723 C C . GLU A 1 93 ? 26.174 0.213 -21.182 1.00 86.38 93 GLU A C 1
ATOM 725 O O . GLU A 1 93 ? 25.104 0.562 -21.671 1.00 86.38 93 GLU A O 1
ATOM 730 N N . LYS A 1 94 ? 27.038 -0.560 -21.857 1.00 89.00 94 LYS A N 1
ATOM 731 C CA . LYS A 1 94 ? 26.819 -0.978 -23.252 1.00 89.00 94 LYS A CA 1
ATOM 732 C C . LYS A 1 94 ? 25.581 -1.856 -23.393 1.00 89.00 94 LYS A C 1
ATOM 734 O O . LYS A 1 94 ? 24.849 -1.728 -24.369 1.00 89.00 94 LYS A O 1
ATOM 739 N N . GLN A 1 95 ? 25.351 -2.749 -22.431 1.00 90.12 95 GLN A N 1
ATOM 740 C CA . GLN A 1 95 ? 24.177 -3.618 -22.431 1.00 90.12 95 GLN A CA 1
ATOM 741 C C . GLN A 1 95 ? 22.888 -2.826 -22.193 1.00 90.12 95 GLN A C 1
ATOM 743 O O . GLN A 1 95 ? 21.900 -3.068 -22.881 1.00 90.12 95 GLN A O 1
ATOM 748 N N . VAL A 1 96 ? 22.904 -1.857 -21.273 1.00 92.38 96 VAL A N 1
ATOM 749 C CA . VAL A 1 96 ? 21.772 -0.951 -21.041 1.00 92.38 96 VAL A CA 1
ATOM 750 C C . VAL A 1 96 ? 21.503 -0.110 -22.285 1.00 92.38 96 VAL A C 1
ATOM 752 O O . VAL A 1 96 ? 20.365 -0.083 -22.731 1.00 92.38 96 VAL A O 1
ATOM 755 N N . ALA A 1 97 ? 22.527 0.506 -22.884 1.00 91.75 97 ALA A N 1
ATOM 756 C CA . ALA A 1 97 ? 22.377 1.321 -24.089 1.00 91.75 97 ALA A CA 1
ATOM 757 C C . ALA A 1 97 ? 21.782 0.513 -25.252 1.00 91.75 97 ALA A C 1
ATOM 759 O O . ALA A 1 97 ? 20.798 0.933 -25.852 1.00 91.75 97 ALA A O 1
ATOM 760 N N . LYS A 1 98 ? 22.303 -0.698 -25.496 1.00 94.44 98 LYS A N 1
ATOM 761 C CA . LYS A 1 98 ? 21.761 -1.601 -26.518 1.00 94.44 98 LYS A CA 1
ATOM 762 C C . LYS A 1 98 ? 20.289 -1.939 -26.261 1.00 94.44 98 LYS A C 1
ATOM 764 O O . LYS A 1 98 ? 19.476 -1.871 -27.176 1.00 94.44 98 LYS A O 1
ATOM 769 N N . LEU A 1 99 ? 19.940 -2.293 -25.022 1.00 95.00 99 LEU A N 1
ATOM 770 C CA . LEU A 1 99 ? 18.553 -2.594 -24.667 1.00 95.00 99 LEU A CA 1
ATOM 771 C C . LEU A 1 99 ? 17.659 -1.355 -24.777 1.00 95.00 99 LEU A C 1
ATOM 773 O O . LEU A 1 99 ? 16.507 -1.492 -25.151 1.00 95.00 99 LEU A O 1
ATOM 777 N N . MET A 1 100 ? 18.158 -0.152 -24.493 1.00 92.38 100 MET A N 1
ATOM 778 C CA . MET A 1 100 ? 17.370 1.075 -24.636 1.00 92.38 100 MET A CA 1
ATOM 779 C C . MET A 1 100 ? 16.982 1.371 -26.092 1.00 92.38 100 MET A C 1
ATOM 781 O O . MET A 1 100 ? 15.906 1.928 -26.305 1.00 92.38 100 MET A O 1
ATOM 785 N N . ASP A 1 101 ? 17.808 0.975 -27.064 1.00 93.50 101 ASP A N 1
ATOM 786 C CA . ASP A 1 101 ? 17.508 1.118 -28.496 1.00 93.50 101 ASP A CA 1
ATOM 787 C C . ASP A 1 101 ? 16.593 -0.003 -29.029 1.00 93.50 101 ASP A C 1
ATOM 789 O O . ASP A 1 101 ? 15.790 0.230 -29.933 1.00 93.50 101 ASP A O 1
ATOM 793 N N . GLU A 1 102 ? 16.705 -1.220 -28.481 1.00 95.12 102 GLU A N 1
ATOM 794 C CA . GLU A 1 102 ? 15.948 -2.401 -28.930 1.00 95.12 102 GLU A CA 1
ATOM 795 C C . GLU A 1 102 ? 14.603 -2.572 -28.193 1.00 95.12 102 GLU A C 1
ATOM 797 O O . GLU A 1 102 ? 13.552 -2.681 -28.825 1.00 95.12 102 GLU A O 1
ATOM 802 N N . ASP A 1 103 ? 14.631 -2.611 -26.858 1.00 92.75 103 ASP A N 1
ATOM 803 C CA . ASP A 1 103 ? 13.479 -2.823 -25.974 1.00 92.75 103 ASP A CA 1
ATOM 804 C C . ASP A 1 103 ? 13.698 -2.134 -24.612 1.00 92.75 103 ASP A C 1
ATOM 806 O O . ASP A 1 103 ? 14.327 -2.659 -23.682 1.00 92.75 103 ASP A O 1
ATOM 810 N N . ILE A 1 104 ? 13.100 -0.949 -24.476 1.00 90.81 104 ILE A N 1
ATOM 811 C CA . ILE A 1 104 ? 13.156 -0.137 -23.255 1.00 90.81 104 ILE A CA 1
ATOM 812 C C . ILE A 1 104 ? 12.644 -0.921 -22.033 1.00 90.81 104 ILE A C 1
ATOM 814 O O . ILE A 1 104 ? 13.174 -0.756 -20.933 1.00 90.81 104 ILE A O 1
ATOM 818 N N . GLY A 1 105 ? 11.648 -1.798 -22.195 1.00 90.38 105 GLY A N 1
ATOM 819 C CA . GLY A 1 105 ? 11.111 -2.614 -21.105 1.00 90.38 105 GLY A CA 1
ATOM 820 C C . GLY A 1 105 ? 12.145 -3.600 -20.562 1.00 90.38 105 GLY A C 1
ATOM 821 O O . GLY A 1 105 ? 12.319 -3.704 -19.343 1.00 90.38 105 GLY A O 1
ATOM 822 N N . ALA A 1 106 ? 12.890 -4.255 -21.452 1.00 94.38 106 ALA A N 1
ATOM 823 C CA . ALA A 1 106 ? 14.003 -5.124 -21.077 1.00 94.38 106 ALA A CA 1
ATOM 824 C C . ALA A 1 106 ? 15.155 -4.335 -20.426 1.00 94.38 106 ALA A C 1
ATOM 826 O O . ALA A 1 106 ? 15.727 -4.793 -19.433 1.00 94.38 106 ALA A O 1
ATOM 827 N N . ALA A 1 107 ? 15.453 -3.122 -20.911 1.00 94.69 107 ALA A N 1
ATOM 828 C CA . ALA A 1 107 ? 16.446 -2.236 -20.294 1.00 94.69 107 ALA A CA 1
ATOM 829 C C . ALA A 1 107 ? 16.067 -1.865 -18.850 1.00 94.69 107 ALA A C 1
ATOM 831 O O . ALA A 1 107 ? 16.898 -1.937 -17.940 1.00 94.69 107 ALA A O 1
ATOM 832 N N . MET A 1 108 ? 14.798 -1.513 -18.622 1.00 90.06 108 MET A N 1
ATOM 833 C CA . MET A 1 108 ? 14.287 -1.173 -17.292 1.00 90.06 108 MET A CA 1
ATOM 834 C C . MET A 1 108 ? 14.349 -2.367 -16.337 1.00 90.06 108 MET A C 1
ATOM 836 O O . MET A 1 108 ? 14.801 -2.210 -15.204 1.00 90.06 108 MET A O 1
ATOM 840 N N . GLN A 1 109 ? 13.955 -3.560 -16.787 1.00 89.81 109 GLN A N 1
ATOM 841 C CA . GLN A 1 109 ? 14.053 -4.781 -15.979 1.00 89.81 109 GLN A CA 1
ATOM 842 C C . GLN A 1 109 ? 15.506 -5.131 -15.641 1.00 89.81 109 GLN A C 1
ATOM 844 O O . GLN A 1 109 ? 15.808 -5.500 -14.505 1.00 89.81 109 GLN A O 1
ATOM 849 N N . PHE A 1 110 ? 16.419 -4.978 -16.601 1.00 92.69 110 PHE A N 1
ATOM 850 C CA . PHE A 1 110 ? 17.841 -5.228 -16.389 1.00 92.69 110 PHE A CA 1
ATOM 851 C C . PHE A 1 110 ? 18.441 -4.269 -15.351 1.00 92.69 110 PHE A C 1
ATOM 853 O O . PHE A 1 110 ? 19.101 -4.719 -14.412 1.00 92.69 110 PHE A O 1
ATOM 860 N N . LEU A 1 111 ? 18.147 -2.969 -15.449 1.00 92.56 111 LEU A N 1
ATOM 861 C CA . LEU A 1 111 ? 18.553 -1.973 -14.452 1.00 92.56 111 LEU A CA 1
ATOM 862 C C . LEU A 1 111 ? 17.982 -2.296 -13.066 1.00 92.56 111 LEU A C 1
ATOM 864 O O . LEU A 1 111 ? 18.731 -2.331 -12.089 1.00 92.56 111 LEU A O 1
ATOM 868 N N . GLN A 1 112 ? 16.693 -2.636 -12.988 1.00 86.31 112 GLN A N 1
ATOM 869 C CA . GLN A 1 112 ? 16.047 -3.043 -11.737 1.00 86.31 112 GLN A CA 1
ATOM 870 C C . GLN A 1 112 ? 16.703 -4.282 -11.116 1.00 86.31 112 GLN A C 1
ATOM 872 O O . GLN A 1 112 ? 16.950 -4.294 -9.912 1.00 86.31 112 GLN A O 1
ATOM 877 N N . SER A 1 113 ? 17.050 -5.293 -11.923 1.00 90.31 113 SER A N 1
ATOM 878 C CA . SER A 1 113 ? 17.724 -6.515 -11.449 1.00 90.31 113 SER A CA 1
ATOM 879 C C . SER A 1 113 ? 19.092 -6.241 -10.815 1.00 90.31 113 SER A C 1
ATOM 881 O O . SER A 1 113 ? 19.540 -6.993 -9.951 1.00 90.31 113 SER A O 1
ATOM 883 N N . LYS A 1 114 ? 19.734 -5.134 -11.210 1.00 87.81 114 LYS A N 1
ATOM 884 C CA . LYS A 1 114 ? 21.018 -4.665 -10.678 1.00 87.81 114 LYS A CA 1
ATOM 885 C C . LYS A 1 114 ? 20.874 -3.570 -9.614 1.00 87.81 114 LYS A C 1
ATOM 887 O O . LYS A 1 114 ? 21.885 -3.023 -9.186 1.00 87.81 114 LYS A O 1
ATOM 892 N N . ALA A 1 115 ? 19.648 -3.254 -9.186 1.00 84.38 115 ALA A N 1
ATOM 893 C CA . ALA A 1 115 ? 19.334 -2.138 -8.289 1.00 84.38 115 ALA A CA 1
ATOM 894 C C . ALA A 1 115 ? 19.838 -0.770 -8.803 1.00 84.38 115 ALA A C 1
ATOM 896 O O . ALA A 1 115 ? 20.230 0.101 -8.027 1.00 84.38 115 ALA A O 1
ATOM 897 N N . LEU A 1 116 ? 19.813 -0.581 -10.122 1.00 88.69 116 LEU A N 1
ATOM 898 C CA . LEU A 1 116 ? 20.152 0.664 -10.805 1.00 88.69 116 LEU A CA 1
ATOM 899 C C . LEU A 1 116 ? 18.893 1.315 -11.385 1.00 88.69 116 LEU A C 1
ATOM 901 O O . LEU A 1 116 ? 17.887 0.655 -11.650 1.00 88.69 116 LEU A O 1
ATOM 905 N N . CYS A 1 117 ? 18.948 2.627 -11.609 1.00 88.12 117 CYS A N 1
ATOM 906 C CA . CYS A 1 117 ? 17.881 3.366 -12.277 1.00 88.12 117 CYS A CA 1
ATOM 907 C C . CYS A 1 117 ? 18.452 4.484 -13.155 1.00 88.12 117 CYS A C 1
ATOM 909 O O . CYS A 1 117 ? 19.528 5.012 -12.877 1.00 88.12 117 CYS A O 1
ATOM 911 N N . MET A 1 118 ? 17.722 4.844 -14.214 1.00 87.50 118 MET A N 1
ATOM 912 C CA . MET A 1 118 ? 18.020 6.035 -15.010 1.00 87.50 118 MET A CA 1
ATOM 913 C C . MET A 1 118 ? 17.410 7.255 -14.329 1.00 87.50 118 MET A C 1
ATOM 915 O O . MET A 1 118 ? 16.256 7.219 -13.902 1.00 87.50 118 MET A O 1
ATOM 919 N N . MET A 1 119 ? 18.168 8.344 -14.266 1.00 87.56 119 MET A N 1
ATOM 920 C CA . MET A 1 119 ? 17.731 9.587 -13.646 1.00 87.56 119 MET A CA 1
ATOM 921 C C . MET A 1 119 ? 17.964 10.757 -14.606 1.00 87.56 119 MET A C 1
ATOM 923 O O . MET A 1 119 ? 19.042 10.842 -15.198 1.00 87.56 119 MET A O 1
ATOM 927 N N . PRO A 1 120 ? 16.994 11.676 -14.770 1.00 88.31 120 PRO A N 1
ATOM 928 C CA . PRO A 1 120 ? 17.222 12.899 -15.526 1.00 88.31 120 PRO A CA 1
ATOM 929 C C . PRO A 1 120 ? 18.391 13.691 -14.939 1.00 88.31 120 PRO A C 1
ATOM 931 O O . PRO A 1 120 ? 18.505 13.822 -13.720 1.00 88.31 120 PRO A O 1
ATOM 934 N N . VAL A 1 121 ? 19.223 14.273 -15.802 1.00 88.00 121 VAL A N 1
ATOM 935 C CA . VAL A 1 121 ? 20.409 15.045 -15.387 1.00 88.00 121 VAL A CA 1
ATOM 936 C C . VAL A 1 121 ? 20.038 16.172 -14.420 1.00 88.00 121 VAL A C 1
ATOM 938 O O . VAL A 1 121 ? 20.720 16.381 -13.423 1.00 88.00 121 VAL A O 1
ATOM 941 N N . SER A 1 122 ? 18.914 16.853 -14.653 1.00 93.31 122 SER A N 1
ATOM 942 C CA . SER A 1 122 ? 18.406 17.901 -13.760 1.00 93.31 122 SER A CA 1
ATOM 943 C C . SER A 1 122 ? 18.121 17.398 -12.342 1.00 93.31 122 SER A C 1
ATOM 945 O O . SER A 1 122 ? 18.419 18.091 -11.371 1.00 93.31 122 SER A O 1
ATOM 947 N N . LEU A 1 123 ? 17.583 16.184 -12.211 1.00 91.88 123 LEU A N 1
ATOM 948 C CA . LEU A 1 123 ? 17.300 15.566 -10.918 1.00 91.88 123 LEU A CA 1
ATOM 949 C C . LEU A 1 123 ? 18.586 15.079 -10.239 1.00 91.88 123 LEU A C 1
ATOM 951 O O . LEU A 1 123 ? 18.746 15.270 -9.036 1.00 91.88 123 LEU A O 1
ATOM 955 N N . ALA A 1 124 ? 19.522 14.520 -11.011 1.00 87.00 124 ALA A N 1
ATOM 956 C CA . ALA A 1 124 ? 20.838 14.133 -10.510 1.00 87.00 124 ALA A CA 1
ATOM 957 C C . ALA A 1 124 ? 21.580 15.325 -9.888 1.00 87.00 124 ALA A C 1
ATOM 959 O O . ALA A 1 124 ? 22.077 15.217 -8.769 1.00 87.00 124 ALA A O 1
ATOM 960 N N . MET A 1 125 ? 21.584 16.469 -10.578 1.00 86.38 125 MET A N 1
ATOM 961 C CA . MET A 1 125 ? 22.207 17.707 -10.100 1.00 86.38 125 MET A CA 1
ATOM 962 C C . MET A 1 125 ? 21.546 18.233 -8.822 1.00 86.38 125 MET A C 1
ATOM 964 O O . MET A 1 125 ? 22.240 18.517 -7.850 1.00 86.38 125 MET A O 1
ATOM 968 N N . ALA A 1 126 ? 20.209 18.279 -8.776 1.00 90.00 126 ALA A N 1
ATOM 969 C CA . ALA A 1 126 ? 19.486 18.739 -7.590 1.00 90.00 126 ALA A CA 1
ATOM 970 C C . ALA A 1 126 ? 19.774 17.875 -6.348 1.00 90.00 126 ALA A C 1
ATOM 972 O O . ALA A 1 126 ? 19.872 18.397 -5.241 1.00 90.00 126 ALA A O 1
ATOM 973 N N . ILE A 1 127 ? 19.933 16.558 -6.517 1.00 84.56 127 ILE A N 1
ATOM 974 C CA . ILE A 1 127 ? 20.283 15.650 -5.415 1.00 84.56 127 ILE A CA 1
ATOM 975 C C . ILE A 1 127 ? 21.760 15.809 -5.031 1.00 84.56 127 ILE A C 1
ATOM 977 O O . ILE A 1 127 ? 22.086 15.817 -3.842 1.00 84.56 127 ILE A O 1
ATOM 981 N N . TYR A 1 128 ? 22.648 15.969 -6.011 1.00 80.56 128 TYR A N 1
ATOM 982 C CA . TYR A 1 128 ? 24.080 16.147 -5.782 1.00 80.56 128 TYR A CA 1
ATOM 983 C C . TYR A 1 128 ? 24.382 17.386 -4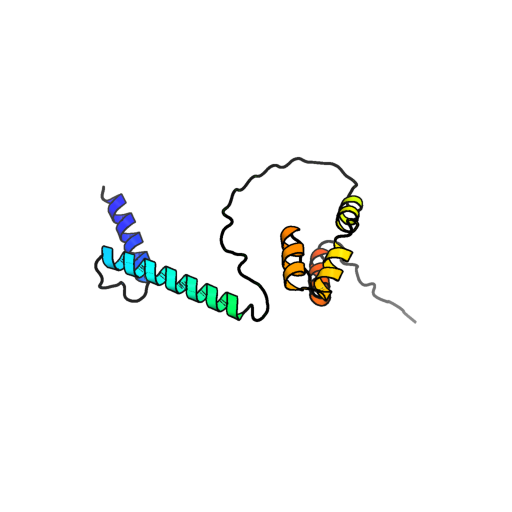.924 1.00 80.56 128 TYR A C 1
ATOM 985 O O . TYR A 1 128 ? 25.099 17.281 -3.924 1.00 80.56 128 TYR A O 1
ATOM 993 N N . ASP A 1 129 ? 23.748 18.521 -5.228 1.00 77.38 129 ASP A N 1
ATOM 994 C CA . ASP A 1 129 ? 23.930 19.777 -4.484 1.00 77.38 129 ASP A CA 1
ATOM 995 C C . ASP A 1 129 ? 23.503 19.659 -3.006 1.00 77.38 129 ASP A C 1
ATOM 997 O O . ASP A 1 129 ? 24.099 20.274 -2.113 1.00 77.38 129 ASP A O 1
ATOM 1001 N N . THR A 1 130 ? 22.507 18.815 -2.714 1.00 67.94 130 THR A N 1
ATOM 1002 C CA . THR A 1 130 ? 22.036 18.595 -1.336 1.00 67.94 130 THR A CA 1
ATOM 1003 C C . THR A 1 130 ? 22.977 17.730 -0.496 1.00 67.94 130 THR A C 1
ATOM 1005 O O . THR A 1 130 ? 23.021 17.908 0.720 1.00 67.94 130 THR A O 1
ATOM 1008 N N . GLN A 1 131 ? 23.762 16.834 -1.108 1.00 58.09 131 GLN A N 1
ATOM 1009 C CA . GLN A 1 131 ? 24.717 15.989 -0.374 1.00 58.09 131 GLN A CA 1
ATOM 1010 C C . GLN A 1 131 ? 26.061 16.677 -0.110 1.00 58.09 131 GLN A C 1
ATOM 1012 O O . GLN A 1 131 ? 26.706 16.367 0.890 1.00 58.09 131 GLN A O 1
ATOM 1017 N N . HIS A 1 132 ? 26.475 17.632 -0.948 1.00 48.78 132 HIS A N 1
ATOM 1018 C CA . HIS A 1 132 ? 27.738 18.355 -0.748 1.00 48.78 132 HIS A CA 1
ATOM 1019 C C . HIS A 1 132 ? 27.623 19.547 0.235 1.00 48.78 132 HIS A C 1
ATOM 1021 O O . HIS A 1 132 ? 28.632 20.119 0.641 1.00 48.78 132 HIS A O 1
ATOM 1027 N N . SER A 1 133 ? 26.419 19.916 0.686 1.00 40.94 133 SER A N 1
ATOM 1028 C CA . SER A 1 133 ? 26.201 21.094 1.552 1.00 40.94 133 SER A CA 1
ATOM 1029 C C . SER A 1 133 ? 26.351 20.836 3.068 1.00 40.94 133 SER A C 1
ATOM 1031 O O . SER A 1 133 ? 25.814 21.594 3.873 1.00 40.94 133 SER A O 1
ATOM 1033 N N . GLN A 1 134 ? 27.077 19.790 3.484 1.00 47.34 134 GLN A N 1
ATOM 1034 C CA . GLN A 1 134 ? 27.463 19.555 4.892 1.00 47.34 134 GLN A CA 1
ATOM 1035 C C . GLN A 1 134 ? 28.972 19.726 5.151 1.00 47.34 134 GLN A C 1
ATOM 1037 O O . GLN A 1 134 ? 29.465 19.252 6.169 1.00 47.34 134 GLN A O 1
ATOM 1042 N N . ASP A 1 135 ? 29.709 20.422 4.277 1.00 41.75 135 ASP A N 1
ATOM 1043 C CA . ASP A 1 135 ? 31.016 20.970 4.657 1.00 41.75 135 ASP A CA 1
ATOM 1044 C C . ASP A 1 135 ? 31.399 22.195 3.805 1.00 41.75 135 ASP A C 1
ATOM 1046 O O . ASP A 1 135 ? 31.412 22.133 2.576 1.00 41.75 135 ASP A O 1
ATOM 1050 N N . GLY A 1 136 ? 31.720 23.310 4.470 1.00 37.78 136 GLY A N 1
ATOM 1051 C CA . GLY A 1 136 ? 32.407 24.460 3.871 1.00 37.78 136 GLY A CA 1
ATOM 1052 C C . GLY A 1 136 ? 31.535 25.589 3.310 1.00 37.78 136 GLY A C 1
ATOM 1053 O O . GLY A 1 136 ? 31.364 25.722 2.104 1.00 37.78 136 GLY A O 1
ATOM 1054 N N . GLN A 1 137 ? 31.095 26.502 4.178 1.00 35.59 137 GLN A N 1
ATOM 1055 C CA . GLN A 1 137 ? 30.765 27.874 3.786 1.00 35.59 137 GLN A CA 1
ATOM 1056 C C . GLN A 1 137 ? 32.088 28.637 3.527 1.00 35.59 137 GLN A C 1
ATOM 1058 O O . GLN A 1 137 ? 32.857 28.801 4.476 1.00 35.59 137 GLN A O 1
ATOM 1063 N N . PRO A 1 138 ? 32.401 29.142 2.314 1.00 40.19 138 PRO A N 1
ATOM 1064 C CA . PRO A 1 138 ? 33.508 30.069 2.131 1.00 40.19 138 PRO A CA 1
ATOM 1065 C C . PRO A 1 138 ? 32.998 31.497 2.339 1.00 40.19 138 PRO A C 1
ATO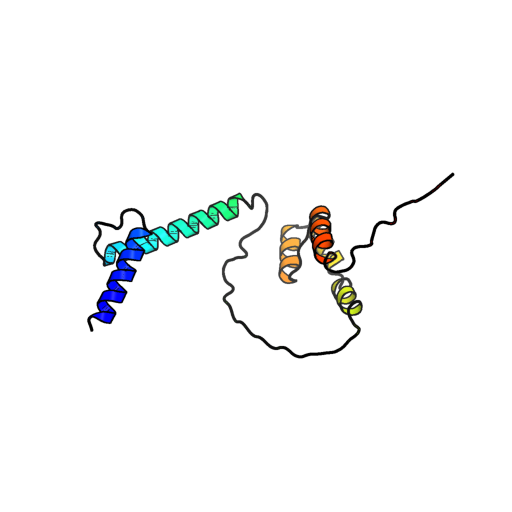M 1067 O O . PRO A 1 138 ? 32.106 31.987 1.644 1.00 40.19 138 PRO A O 1
ATOM 1070 N N . VAL A 1 139 ? 33.572 32.153 3.341 1.00 41.09 139 VAL A N 1
ATOM 1071 C CA . VAL A 1 139 ? 33.390 33.566 3.673 1.00 41.09 139 VAL A CA 1
ATOM 1072 C C . VAL A 1 139 ? 33.697 34.436 2.446 1.00 41.09 139 VAL A C 1
ATOM 1074 O O . VAL A 1 139 ? 34.769 34.346 1.853 1.00 41.09 139 VAL A O 1
ATOM 1077 N N . LYS A 1 140 ? 32.743 35.292 2.074 1.00 38.62 140 LYS A N 1
ATOM 1078 C CA . LYS A 1 140 ? 32.885 36.339 1.053 1.00 38.62 140 LYS A CA 1
ATOM 1079 C C . LYS A 1 140 ? 33.891 37.400 1.540 1.00 38.62 140 LYS A C 1
ATOM 1081 O O . LYS A 1 140 ? 33.644 37.964 2.604 1.00 38.62 140 LYS A O 1
ATOM 1086 N N . PRO A 1 141 ? 34.968 37.730 0.803 1.00 38.91 141 PRO A N 1
ATOM 1087 C CA . PRO A 1 141 ? 35.792 38.887 1.132 1.00 38.91 141 PRO A CA 1
ATOM 1088 C C . PRO A 1 141 ? 35.143 40.176 0.597 1.00 38.91 141 PRO A C 1
ATOM 1090 O O . PRO A 1 141 ? 34.793 40.275 -0.581 1.00 38.91 141 PRO A O 1
ATOM 1093 N N . GLU A 1 142 ? 34.959 41.156 1.485 1.00 40.75 142 GLU A N 1
ATOM 1094 C CA . GLU A 1 142 ? 34.696 42.558 1.140 1.00 40.75 142 GLU A CA 1
ATOM 1095 C C . GLU A 1 142 ? 35.891 43.160 0.380 1.00 40.75 142 GLU A C 1
ATOM 1097 O O . GLU A 1 142 ? 37.033 42.966 0.803 1.00 40.75 142 GLU A O 1
ATOM 1102 N N . PRO A 1 143 ? 35.675 43.951 -0.684 1.00 47.09 143 PRO A N 1
ATOM 1103 C CA . PRO A 1 143 ? 36.699 44.843 -1.197 1.00 47.09 143 PRO A CA 1
ATOM 1104 C C . PRO A 1 143 ? 36.594 46.213 -0.510 1.00 47.09 143 PRO A C 1
ATOM 1106 O O . PRO A 1 143 ? 35.784 47.055 -0.892 1.00 47.09 143 PRO A O 1
ATOM 1109 N N . ASN A 1 144 ? 37.461 46.450 0.476 1.00 43.31 144 ASN A N 1
ATOM 1110 C CA . ASN A 1 144 ? 37.887 47.802 0.834 1.00 43.31 144 ASN A CA 1
ATOM 1111 C C . ASN A 1 144 ? 38.889 48.267 -0.224 1.00 43.31 144 ASN A C 1
ATOM 1113 O O . ASN A 1 144 ? 39.955 47.671 -0.331 1.00 43.31 144 ASN A O 1
ATOM 1117 N N . ASN A 1 145 ? 38.577 49.335 -0.957 1.00 47.81 145 ASN A N 1
ATOM 1118 C CA . ASN A 1 145 ? 39.577 50.126 -1.666 1.00 47.81 145 ASN A CA 1
ATOM 1119 C C . ASN A 1 145 ? 39.276 51.610 -1.459 1.00 47.81 145 ASN A C 1
ATOM 1121 O O . ASN A 1 145 ? 38.334 52.164 -2.022 1.00 47.81 145 ASN A O 1
ATOM 1125 N N . THR A 1 146 ? 40.113 52.212 -0.622 1.00 47.88 146 THR A N 1
ATOM 1126 C CA . THR A 1 146 ? 40.335 53.647 -0.490 1.00 47.88 146 THR A CA 1
ATOM 1127 C C . THR A 1 146 ? 41.161 54.128 -1.681 1.00 47.88 146 THR A C 1
ATOM 1129 O O . THR A 1 146 ? 42.227 53.569 -1.947 1.00 47.88 146 THR A O 1
ATOM 1132 N N . ALA A 1 147 ? 40.702 55.185 -2.345 1.00 43.50 147 ALA A N 1
ATOM 1133 C CA . ALA A 1 147 ? 41.536 56.181 -3.010 1.00 43.50 147 ALA A CA 1
ATOM 1134 C C . ALA A 1 147 ? 40.818 57.530 -2.917 1.00 43.50 147 ALA A C 1
ATOM 1136 O O . ALA A 1 147 ? 39.602 57.553 -3.218 1.00 43.50 147 ALA A O 1
#

Radius of gyration: 27.6 Å; chains: 1; bounding box: 67×65×64 Å